Protein AF-G5SI87-F1 (afdb_monomer_lite)

InterPro domains:
  IPR015422 Pyridoxal phosphate-dependent transferase, small domain [G3DSA:3.90.1150.10] (1-69)

Structure (mmCIF, N/CA/C/O backbone):
data_AF-G5SI87-F1
#
_entry.id   AF-G5SI87-F1
#
loop_
_atom_site.group_PDB
_atom_site.id
_atom_site.type_symbol
_atom_site.label_atom_id
_atom_site.label_alt_id
_atom_site.label_comp_id
_atom_site.label_asym_id
_atom_site.label_entity_id
_atom_site.label_seq_id
_atom_site.pdbx_PDB_ins_code
_atom_site.Cartn_x
_atom_site.Cartn_y
_atom_site.Cartn_z
_atom_site.occupancy
_atom_site.B_iso_or_equiv
_atom_site.auth_seq_id
_atom_site.auth_comp_id
_atom_site.auth_asym_id
_atom_site.auth_atom_id
_atom_site.pdbx_PDB_model_num
ATOM 1 N N . MET A 1 1 ? 11.182 23.925 -21.584 1.00 59.75 1 MET A N 1
ATOM 2 C CA . MET A 1 1 ? 10.973 24.655 -20.316 1.00 59.75 1 MET A CA 1
ATOM 3 C C . MET A 1 1 ? 12.286 24.653 -19.564 1.00 59.75 1 MET A C 1
ATOM 5 O O . MET A 1 1 ? 12.891 23.594 -19.471 1.00 59.75 1 MET A O 1
ATOM 9 N N . THR A 1 2 ? 12.748 25.814 -19.106 1.00 74.88 2 THR A N 1
ATOM 10 C CA . THR A 1 2 ? 13.986 25.924 -18.324 1.00 74.88 2 THR A CA 1
ATOM 11 C C . THR A 1 2 ? 13.641 25.680 -16.861 1.00 74.88 2 THR A C 1
ATOM 13 O O . THR A 1 2 ? 12.911 26.473 -16.269 1.00 74.88 2 THR A O 1
ATOM 16 N N . PHE A 1 3 ? 14.102 24.569 -16.294 1.00 80.62 3 PHE A N 1
ATOM 17 C CA . PHE A 1 3 ? 13.898 24.265 -14.881 1.00 80.62 3 PHE A CA 1
ATOM 18 C C . PHE A 1 3 ? 15.078 24.771 -14.043 1.00 80.62 3 PHE A C 1
ATOM 20 O O . PHE A 1 3 ? 16.155 25.071 -14.555 1.00 80.62 3 PHE A O 1
ATOM 27 N N . SER A 1 4 ? 14.867 24.896 -12.732 1.00 89.75 4 SER A N 1
ATOM 28 C CA . SER A 1 4 ? 15.971 25.081 -11.788 1.00 89.75 4 SER A CA 1
ATOM 29 C C . SER A 1 4 ? 16.793 23.792 -11.682 1.00 89.75 4 SER A C 1
ATOM 31 O O . SER A 1 4 ? 16.294 22.716 -12.001 1.00 89.75 4 SER A O 1
ATOM 33 N N . LEU A 1 5 ? 18.014 23.863 -11.138 1.00 84.06 5 LEU A N 1
ATOM 34 C CA . LEU A 1 5 ? 18.825 22.666 -10.848 1.00 84.06 5 LEU A CA 1
ATOM 35 C C . LEU A 1 5 ? 18.075 21.635 -9.984 1.00 84.06 5 LEU A C 1
ATOM 37 O O . LEU A 1 5 ? 18.290 20.431 -10.114 1.00 84.06 5 LEU A O 1
ATOM 41 N N . PHE A 1 6 ? 17.182 22.109 -9.109 1.00 86.00 6 PHE A N 1
ATOM 42 C CA . PHE A 1 6 ? 16.272 21.256 -8.352 1.00 86.00 6 PHE A CA 1
ATOM 43 C C . PHE A 1 6 ? 15.261 20.572 -9.277 1.00 86.00 6 PHE A C 1
ATOM 45 O O . PHE A 1 6 ? 15.159 19.349 -9.259 1.00 86.00 6 PHE A O 1
ATOM 52 N N . GLY A 1 7 ? 14.557 21.340 -10.115 1.00 84.75 7 GLY A N 1
ATOM 53 C CA . GLY A 1 7 ? 13.598 20.797 -11.076 1.00 84.75 7 GLY A CA 1
ATOM 54 C C . GLY A 1 7 ? 14.245 19.760 -11.991 1.00 84.75 7 GLY A C 1
ATOM 55 O O . GLY A 1 7 ? 13.765 18.636 -12.049 1.00 84.75 7 GLY A O 1
ATOM 56 N N . ASP A 1 8 ? 15.402 20.077 -12.572 1.00 82.19 8 ASP A N 1
ATOM 57 C CA . ASP A 1 8 ? 16.171 19.166 -13.425 1.00 82.19 8 ASP A CA 1
ATOM 58 C C . ASP A 1 8 ? 16.576 17.866 -12.726 1.00 82.19 8 ASP A C 1
ATOM 60 O O . ASP A 1 8 ? 16.777 16.855 -13.391 1.00 82.19 8 ASP A O 1
ATOM 64 N N . LYS A 1 9 ? 16.743 17.848 -11.401 1.00 83.00 9 LYS A N 1
ATOM 65 C CA . LYS A 1 9 ? 17.092 16.620 -10.675 1.00 83.00 9 LYS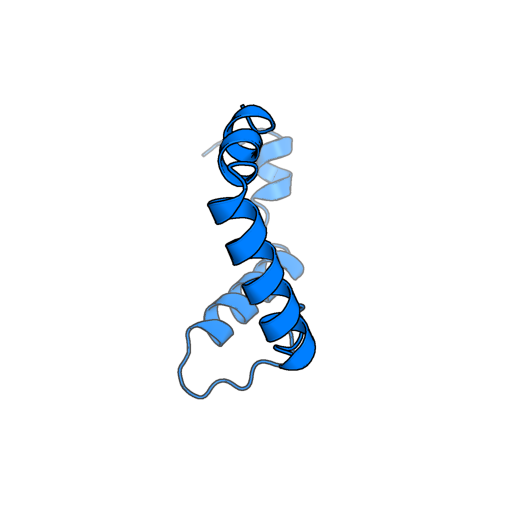 A CA 1
ATOM 66 C C . LYS A 1 9 ? 15.900 15.669 -10.554 1.00 83.00 9 LYS A C 1
ATOM 68 O O . LYS A 1 9 ? 16.091 14.464 -10.680 1.00 83.00 9 LYS A O 1
ATOM 73 N N . PHE A 1 10 ? 14.700 16.195 -10.311 1.00 83.19 10 PHE A N 1
ATOM 74 C CA . PHE A 1 10 ? 13.490 15.396 -10.075 1.00 83.19 10 PHE A CA 1
ATOM 75 C C . PHE A 1 10 ? 12.678 15.122 -11.345 1.00 83.19 10 PHE A C 1
ATOM 77 O O . PHE A 1 10 ? 11.909 14.168 -11.373 1.00 83.19 10 PHE A O 1
ATOM 84 N N . THR A 1 11 ? 12.866 15.911 -12.404 1.00 80.38 11 THR A N 1
ATOM 85 C CA . THR A 1 11 ? 12.239 15.677 -13.716 1.00 80.38 11 THR A CA 1
ATOM 86 C C . THR A 1 11 ? 13.063 14.757 -14.617 1.00 80.38 11 THR A C 1
ATOM 88 O O . THR A 1 11 ? 12.596 14.360 -15.684 1.00 80.38 11 THR A O 1
ATOM 91 N N . ARG A 1 12 ? 14.283 14.385 -14.204 1.00 79.81 12 ARG A N 1
ATOM 92 C CA . ARG A 1 12 ? 15.109 13.415 -14.930 1.00 79.81 12 ARG A CA 1
ATOM 93 C C . ARG A 1 12 ? 14.439 12.049 -14.960 1.00 79.81 12 ARG A C 1
ATOM 95 O O . ARG A 1 12 ? 14.090 11.477 -13.930 1.00 79.81 12 ARG A O 1
ATOM 102 N N . HIS A 1 13 ? 14.372 11.489 -16.159 1.00 77.31 13 HIS A N 1
ATOM 103 C CA . HIS A 1 13 ? 14.021 10.096 -16.371 1.00 77.31 13 HIS A CA 1
ATOM 104 C C . HIS A 1 13 ? 15.160 9.204 -15.861 1.00 77.31 13 HIS A C 1
ATOM 106 O O . HIS A 1 13 ? 16.202 9.059 -16.502 1.00 77.31 13 HIS A O 1
ATOM 112 N N . SER A 1 14 ? 14.981 8.655 -14.662 1.00 87.25 14 SER A N 1
ATOM 113 C CA . SER A 1 14 ? 15.887 7.678 -14.061 1.00 87.25 14 SER A CA 1
ATOM 114 C C . SER A 1 14 ? 15.322 6.265 -14.209 1.00 87.25 14 SER A C 1
ATOM 116 O O . SER A 1 14 ? 14.126 6.091 -14.445 1.00 87.25 14 SER A O 1
ATOM 118 N N . GLY A 1 15 ? 16.162 5.243 -14.017 1.00 86.56 15 GLY A N 1
ATOM 119 C CA . GLY A 1 15 ? 15.693 3.852 -14.016 1.00 86.56 15 GLY A CA 1
ATOM 120 C C . GLY A 1 15 ? 14.609 3.584 -12.963 1.00 86.56 15 GLY A C 1
ATOM 121 O O . GLY A 1 15 ? 13.676 2.837 -13.228 1.00 86.56 15 GLY A O 1
ATOM 122 N N . ILE A 1 16 ? 14.683 4.251 -11.804 1.00 88.38 16 ILE A N 1
ATOM 123 C CA . ILE A 1 16 ? 13.675 4.134 -10.738 1.00 88.38 16 ILE A CA 1
ATOM 124 C C . ILE A 1 16 ? 12.361 4.801 -11.159 1.00 88.38 16 ILE A C 1
ATOM 126 O O . ILE A 1 16 ? 11.299 4.232 -10.935 1.00 88.38 16 ILE A O 1
ATOM 130 N N . THR A 1 17 ? 12.420 5.976 -11.796 1.00 87.25 17 THR A N 1
ATOM 131 C CA . THR A 1 17 ? 11.224 6.678 -12.294 1.00 87.25 17 THR A CA 1
ATOM 132 C C . THR A 1 17 ? 10.444 5.792 -13.263 1.00 87.25 17 THR A C 1
ATOM 134 O O . THR A 1 17 ? 9.244 5.616 -13.092 1.00 87.25 17 THR A O 1
ATOM 137 N N . ARG A 1 18 ? 11.149 5.146 -14.200 1.00 87.75 18 ARG A N 1
ATOM 138 C CA . ARG A 1 18 ? 10.547 4.230 -15.175 1.00 87.75 18 ARG A CA 1
ATOM 139 C C . ARG A 1 18 ? 9.970 2.965 -14.533 1.00 87.75 18 ARG A C 1
ATOM 141 O O . ARG A 1 18 ? 8.875 2.551 -14.876 1.00 87.75 18 ARG A O 1
ATOM 148 N N . LEU A 1 19 ? 10.668 2.385 -13.554 1.00 87.94 19 LEU A N 1
ATOM 149 C CA . LEU A 1 19 ? 10.147 1.237 -12.804 1.00 87.94 19 LEU A CA 1
ATOM 150 C C . LEU A 1 19 ? 8.836 1.578 -12.077 1.00 87.94 19 LEU A C 1
ATOM 152 O O . LEU A 1 19 ? 7.916 0.768 -12.052 1.00 87.94 19 LEU A O 1
ATOM 156 N N . MET A 1 20 ? 8.744 2.768 -11.481 1.00 89.31 20 MET A N 1
ATOM 157 C CA . MET A 1 20 ? 7.527 3.206 -10.791 1.00 89.31 20 MET A CA 1
ATOM 158 C C . MET A 1 20 ? 6.369 3.460 -11.766 1.00 89.31 20 MET A C 1
ATOM 160 O O . MET A 1 20 ? 5.225 3.167 -11.419 1.00 89.31 20 MET A O 1
ATOM 164 N N . GLU A 1 21 ? 6.654 3.960 -12.974 1.00 88.69 21 GLU A N 1
ATOM 165 C CA . GLU A 1 21 ? 5.675 4.065 -14.067 1.00 88.69 21 GLU A CA 1
ATOM 166 C C . GLU A 1 21 ? 5.136 2.673 -14.444 1.00 88.69 21 GLU A C 1
ATOM 168 O O . GLU A 1 21 ? 3.927 2.450 -14.373 1.00 88.69 21 GLU A O 1
ATOM 173 N N . ASP A 1 22 ? 6.024 1.704 -14.697 1.00 88.56 22 ASP A N 1
ATOM 174 C CA . ASP A 1 22 ? 5.654 0.326 -15.052 1.00 88.56 22 ASP A CA 1
ATOM 175 C C . ASP A 1 22 ? 4.839 -0.372 -13.938 1.00 88.56 22 ASP A C 1
ATOM 177 O O . ASP A 1 22 ? 3.868 -1.084 -14.210 1.00 88.56 22 ASP A O 1
ATOM 181 N N . LEU A 1 23 ? 5.191 -0.156 -12.662 1.00 90.00 23 LEU A N 1
ATOM 182 C CA . LEU A 1 23 ? 4.444 -0.691 -11.514 1.00 90.00 23 LEU A CA 1
ATOM 183 C C . LEU A 1 23 ? 3.033 -0.096 -11.415 1.00 90.00 23 LEU A C 1
ATOM 185 O O . LEU A 1 23 ? 2.072 -0.822 -11.147 1.00 90.00 23 LEU A O 1
ATOM 189 N N . ASN A 1 24 ? 2.890 1.213 -11.630 1.00 88.12 24 ASN A N 1
ATOM 190 C CA . ASN A 1 24 ? 1.584 1.870 -11.629 1.00 88.12 24 ASN A CA 1
ATOM 191 C C . ASN A 1 24 ? 0.708 1.392 -12.797 1.00 88.12 24 ASN A C 1
ATOM 193 O O . ASN A 1 24 ? -0.488 1.157 -12.610 1.00 88.12 24 ASN A O 1
ATOM 197 N N . ASP A 1 25 ? 1.289 1.212 -13.979 1.00 88.88 25 ASP A N 1
ATOM 198 C CA . ASP A 1 25 ? 0.568 0.714 -15.150 1.00 88.88 25 ASP A CA 1
ATOM 199 C C . ASP A 1 25 ? 0.144 -0.750 -14.961 1.00 88.88 25 ASP A C 1
ATOM 201 O O . ASP A 1 25 ? -0.992 -1.125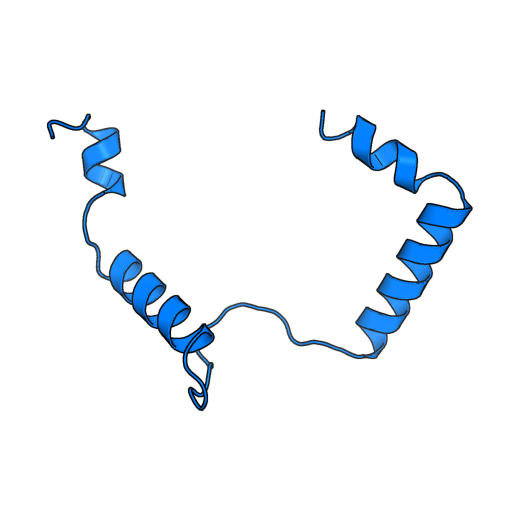 -15.273 1.00 88.88 25 ASP A O 1
ATOM 205 N N . GLY A 1 26 ? 0.998 -1.562 -14.333 1.00 86.75 26 GLY A N 1
ATOM 206 C C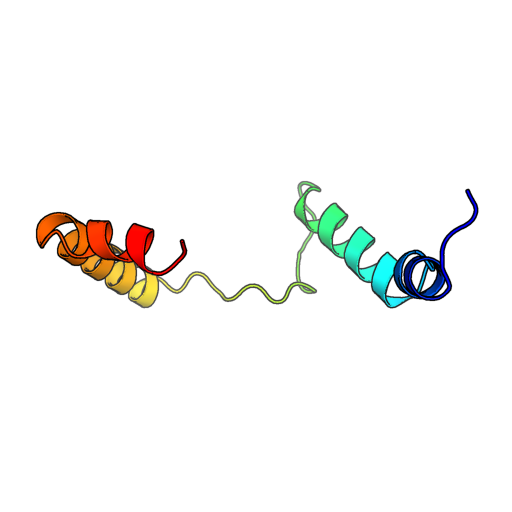A . GLY A 1 26 ? 0.671 -2.925 -13.918 1.00 86.75 26 GLY A CA 1
ATOM 207 C C . GLY A 1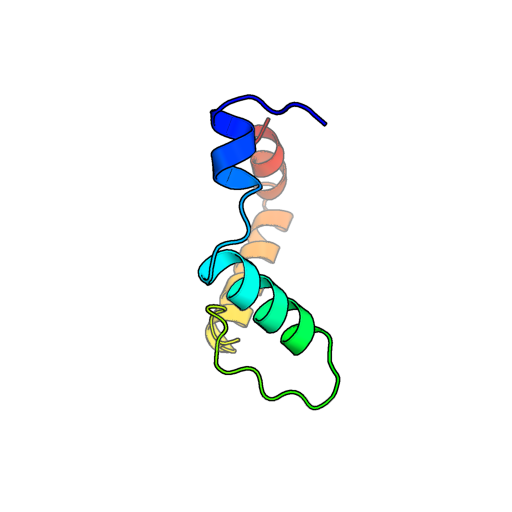 26 ? -0.508 -2.998 -12.941 1.00 86.75 26 GLY A C 1
ATOM 208 O O . GLY A 1 26 ? -1.356 -3.872 -13.090 1.00 86.75 26 GLY A O 1
ATOM 209 N N . LEU A 1 27 ? -0.631 -2.065 -11.987 1.00 87.12 27 LEU A N 1
ATOM 210 C CA . LEU A 1 27 ? -1.772 -2.013 -11.051 1.00 87.12 27 LEU A CA 1
ATOM 211 C C . LEU A 1 27 ? -3.113 -1.741 -11.749 1.00 87.12 27 LEU A C 1
ATOM 213 O O . LEU A 1 27 ? -4.164 -2.137 -11.248 1.00 87.12 27 LEU A O 1
ATOM 217 N N . ARG A 1 28 ? -3.085 -1.034 -12.880 1.00 87.50 28 ARG A N 1
ATOM 218 C CA . ARG A 1 28 ? -4.282 -0.630 -13.633 1.00 87.50 28 ARG A CA 1
ATOM 219 C C . ARG A 1 28 ? -4.672 -1.636 -14.712 1.00 87.50 28 ARG A C 1
ATOM 221 O O . ARG A 1 28 ? -5.787 -1.565 -15.223 1.00 87.50 28 ARG A O 1
ATOM 228 N N . THR A 1 29 ? -3.770 -2.549 -15.062 1.00 87.25 29 THR A N 1
ATOM 229 C CA . THR A 1 29 ? -3.959 -3.504 -16.154 1.00 87.25 29 THR A CA 1
ATOM 230 C C . THR A 1 29 ? -4.685 -4.761 -15.659 1.00 87.25 29 THR A C 1
ATOM 232 O O . THR A 1 29 ? -4.150 -5.488 -14.818 1.00 87.25 29 THR A O 1
ATOM 235 N N . PRO A 1 30 ? -5.885 -5.081 -16.182 1.00 83.25 30 PRO A N 1
ATOM 236 C CA . PRO A 1 30 ? -6.589 -6.307 -15.819 1.00 83.25 30 PRO A CA 1
ATOM 237 C C . PRO A 1 30 ? -5.769 -7.553 -16.177 1.00 83.25 30 PRO A C 1
ATOM 239 O O . PRO A 1 30 ? -5.280 -7.680 -17.297 1.00 83.25 30 PRO A O 1
ATOM 242 N N . GLY A 1 31 ? -5.630 -8.488 -15.235 1.00 83.75 31 GLY A N 1
ATOM 243 C CA . GLY A 1 31 ? -4.885 -9.737 -15.441 1.00 83.75 31 GLY A CA 1
ATOM 244 C C . GLY A 1 31 ? -3.369 -9.639 -15.230 1.00 83.75 31 GLY A C 1
ATOM 245 O O . GLY A 1 31 ? -2.685 -10.656 -15.326 1.00 83.75 31 GLY A O 1
ATOM 246 N N . ALA A 1 32 ? -2.834 -8.461 -14.900 1.00 86.88 32 ALA A N 1
ATOM 247 C CA . ALA A 1 32 ? -1.450 -8.340 -14.456 1.00 86.88 32 ALA A CA 1
ATOM 248 C C . ALA A 1 32 ? -1.268 -8.964 -13.059 1.00 86.88 32 ALA A C 1
ATOM 250 O O . ALA A 1 32 ? -2.066 -8.737 -12.148 1.00 86.88 32 ALA A O 1
ATOM 251 N N . ILE A 1 33 ? -0.197 -9.743 -12.876 1.00 85.94 33 ILE A N 1
ATOM 252 C CA . ILE A 1 33 ? 0.170 -10.313 -11.573 1.00 85.94 33 ILE A CA 1
ATOM 253 C C . ILE A 1 33 ? 1.120 -9.334 -10.876 1.00 85.94 33 ILE A C 1
ATOM 255 O O . ILE A 1 33 ? 2.282 -9.198 -11.259 1.00 85.94 33 ILE A O 1
ATOM 259 N N . MET A 1 34 ? 0.626 -8.640 -9.850 1.00 86.75 34 MET A N 1
ATOM 260 C CA . MET A 1 34 ? 1.386 -7.616 -9.129 1.00 86.75 34 MET A CA 1
ATOM 261 C C . MET A 1 34 ? 2.194 -8.215 -7.968 1.00 86.75 34 MET A C 1
ATOM 263 O O . MET A 1 34 ? 1.644 -8.480 -6.902 1.00 86.75 34 MET A O 1
ATOM 267 N N . LEU A 1 35 ? 3.507 -8.390 -8.166 1.00 87.88 35 LEU A N 1
ATOM 268 C CA . LEU A 1 35 ? 4.460 -8.867 -7.141 1.00 87.88 35 LEU A CA 1
ATOM 269 C C . LEU A 1 35 ? 5.549 -7.841 -6.778 1.00 87.88 35 LEU A C 1
ATOM 271 O O . LEU A 1 35 ? 6.364 -8.104 -5.901 1.00 87.88 35 LEU A O 1
ATOM 275 N N . GLY A 1 36 ? 5.590 -6.693 -7.463 1.00 86.75 36 GLY A N 1
ATOM 276 C CA . GLY A 1 36 ? 6.611 -5.656 -7.259 1.00 86.75 36 GLY A CA 1
ATOM 277 C C . GLY A 1 36 ? 6.193 -4.511 -6.332 1.00 86.75 36 GLY A C 1
ATOM 278 O O . GLY A 1 36 ? 6.994 -3.621 -6.062 1.00 86.75 36 GLY A O 1
ATOM 279 N N . GLY A 1 37 ? 4.940 -4.500 -5.869 1.00 86.44 37 GLY A N 1
ATOM 280 C CA . GLY A 1 37 ? 4.431 -3.476 -4.957 1.00 86.44 37 GLY A CA 1
ATOM 281 C C . GLY A 1 37 ? 4.907 -3.664 -3.512 1.00 86.44 37 GLY A C 1
ATOM 282 O O . GLY A 1 37 ? 5.331 -4.745 -3.116 1.00 86.44 37 GLY A O 1
ATOM 283 N N . GLY A 1 38 ? 4.787 -2.607 -2.707 1.00 87.62 38 GLY A N 1
ATOM 284 C CA . GLY A 1 38 ? 5.096 -2.620 -1.269 1.00 87.62 38 GLY A CA 1
ATOM 285 C C . GLY A 1 38 ? 3.866 -2.554 -0.359 1.00 87.62 38 GLY A C 1
ATOM 286 O O . GLY A 1 38 ? 4.011 -2.335 0.842 1.00 87.62 38 GLY A O 1
ATOM 287 N N . ASN A 1 39 ? 2.659 -2.686 -0.918 1.00 89.06 39 ASN A N 1
ATOM 288 C CA . ASN A 1 39 ? 1.429 -2.600 -0.138 1.00 89.06 39 ASN A CA 1
ATOM 289 C C . ASN A 1 39 ? 1.283 -3.838 0.761 1.00 89.06 39 ASN A C 1
ATOM 291 O O . ASN A 1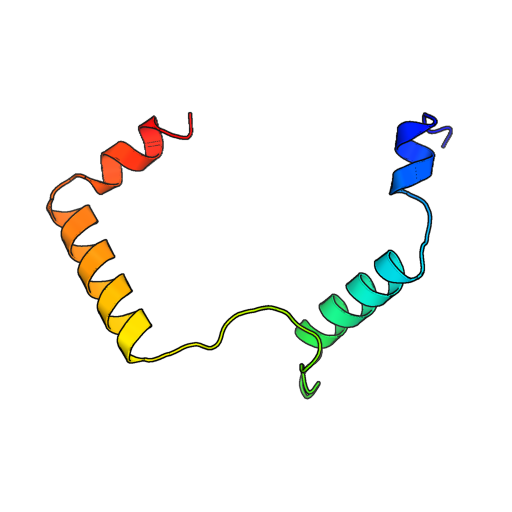 39 ? 1.461 -4.961 0.283 1.00 89.06 39 ASN A O 1
ATOM 295 N N . PRO A 1 40 ? 0.955 -3.658 2.050 1.00 88.19 40 PRO A N 1
ATOM 296 C CA . PRO A 1 40 ? 0.783 -4.772 2.969 1.00 88.19 40 PRO A CA 1
ATOM 297 C C . PRO A 1 40 ? -0.429 -5.630 2.592 1.00 88.19 40 PRO A C 1
ATOM 299 O O . PRO A 1 40 ? -1.362 -5.183 1.924 1.00 88.19 40 PRO A O 1
ATOM 302 N N . ALA A 1 41 ? -0.426 -6.875 3.066 1.00 89.12 41 ALA A N 1
ATOM 303 C CA . ALA A 1 41 ? -1.550 -7.780 2.882 1.00 89.12 41 ALA A CA 1
ATOM 304 C C . ALA A 1 41 ? -2.789 -7.323 3.672 1.00 89.12 41 ALA A C 1
ATOM 306 O O . ALA A 1 41 ? -2.695 -6.827 4.797 1.00 89.12 41 ALA A O 1
ATOM 307 N N . HIS A 1 42 ? -3.967 -7.586 3.108 1.00 90.31 42 HIS A N 1
ATOM 308 C CA . HIS A 1 42 ? -5.251 -7.437 3.787 1.00 90.31 42 HIS A CA 1
ATOM 309 C C . HIS A 1 42 ? -5.470 -8.597 4.768 1.00 90.31 42 HIS A C 1
ATOM 311 O O . HIS A 1 42 ? -6.075 -9.612 4.430 1.00 90.31 42 HIS A O 1
ATOM 317 N N . ILE A 1 43 ? -4.960 -8.461 5.992 1.00 95.06 43 ILE A N 1
ATOM 318 C CA . ILE A 1 43 ? -5.104 -9.473 7.049 1.00 95.06 43 ILE A CA 1
ATOM 319 C C . ILE A 1 43 ? -6.478 -9.300 7.726 1.00 95.06 43 ILE A C 1
ATOM 321 O O . ILE A 1 43 ? -6.707 -8.236 8.305 1.00 95.06 43 ILE A O 1
ATOM 325 N N . PRO A 1 44 ? -7.387 -10.300 7.701 1.00 94.12 44 PRO A N 1
ATOM 326 C CA . PRO A 1 44 ? -8.750 -10.157 8.233 1.00 94.12 44 PRO A CA 1
ATOM 327 C C . PRO A 1 44 ? -8.807 -9.689 9.693 1.00 94.12 44 PRO A C 1
ATOM 329 O O . PRO A 1 44 ? -9.468 -8.703 9.989 1.00 94.12 44 PRO A O 1
ATOM 332 N N . ALA A 1 45 ? -8.005 -10.292 10.578 1.00 94.06 45 ALA A N 1
ATOM 333 C CA . ALA A 1 45 ? -7.978 -9.924 11.996 1.00 94.06 45 ALA A CA 1
ATOM 334 C C . ALA A 1 45 ? -7.584 -8.452 12.238 1.00 94.06 45 ALA A C 1
ATOM 336 O O . ALA A 1 45 ? -8.097 -7.807 13.149 1.00 94.06 45 ALA A O 1
ATOM 337 N N . MET A 1 46 ? -6.688 -7.907 11.406 1.00 93.88 46 MET A N 1
ATOM 338 C CA . MET A 1 46 ? -6.307 -6.496 11.490 1.00 93.88 46 MET A CA 1
ATOM 339 C C . MET A 1 46 ? -7.409 -5.582 10.956 1.00 93.88 46 MET A C 1
ATOM 341 O O . MET A 1 46 ? -7.607 -4.499 11.496 1.00 93.88 46 MET A O 1
ATOM 345 N N . GLN A 1 47 ? -8.140 -6.006 9.922 1.00 94.31 47 GLN A N 1
ATOM 346 C CA . GLN A 1 47 ? -9.271 -5.240 9.399 1.00 94.31 47 GLN A CA 1
ATOM 347 C C . GLN A 1 47 ? -10.404 -5.146 10.421 1.00 94.31 47 GLN A C 1
ATOM 349 O O . GLN A 1 47 ? -10.892 -4.046 10.661 1.00 94.31 47 GLN A O 1
ATOM 354 N N . ASP A 1 48 ? -10.754 -6.251 11.080 1.00 95.44 48 ASP A N 1
ATOM 355 C CA . ASP A 1 48 ? -11.788 -6.270 12.123 1.00 95.44 48 ASP A CA 1
ATOM 356 C C . ASP A 1 48 ? -11.411 -5.363 13.302 1.00 95.44 48 ASP A C 1
ATOM 358 O O . ASP A 1 48 ? -12.233 -4.591 13.808 1.00 95.44 48 ASP A O 1
ATOM 362 N N . TYR A 1 49 ? -10.134 -5.398 13.696 1.00 94.50 49 TYR A N 1
ATOM 363 C CA . TYR A 1 49 ? -9.589 -4.505 14.711 1.00 94.50 49 TYR A CA 1
ATOM 364 C C . TYR A 1 49 ? -9.715 -3.032 14.302 1.00 94.50 49 TYR A C 1
ATOM 366 O O . TYR A 1 49 ? -10.253 -2.225 15.063 1.00 94.50 49 TYR A O 1
ATOM 374 N N . PHE A 1 50 ? -9.261 -2.668 13.097 1.00 92.62 50 PHE A N 1
ATOM 375 C CA . PHE A 1 50 ? -9.340 -1.284 12.626 1.00 92.62 50 PHE A CA 1
ATOM 376 C C . PHE A 1 50 ? -10.784 -0.812 12.461 1.00 92.62 50 PHE A C 1
ATOM 378 O O . PHE A 1 50 ? -11.084 0.324 12.816 1.00 92.62 50 PHE A O 1
ATOM 385 N N . GLN A 1 51 ? -11.688 -1.667 11.985 1.00 93.44 51 GLN A N 1
ATOM 386 C CA . GLN A 1 51 ? -13.104 -1.337 11.848 1.00 93.44 51 GLN A CA 1
ATOM 387 C C . GLN A 1 51 ? -13.742 -1.030 13.207 1.00 93.44 51 GLN A C 1
ATOM 389 O O . GLN A 1 51 ? -14.447 -0.028 13.347 1.00 93.44 51 GLN A O 1
ATOM 394 N N . THR A 1 52 ? -13.468 -1.860 14.213 1.00 92.50 52 THR A N 1
ATOM 395 C CA . THR A 1 52 ? -13.968 -1.663 15.581 1.00 92.50 52 THR A CA 1
ATOM 396 C C . THR A 1 52 ? -13.423 -0.364 16.168 1.00 92.50 52 THR A C 1
ATOM 398 O O . THR A 1 52 ? -14.193 0.492 16.600 1.00 92.50 52 THR A O 1
ATOM 401 N N . LEU A 1 53 ? -12.106 -0.155 16.073 1.00 91.19 53 LEU A N 1
ATOM 402 C CA . LEU A 1 53 ? -11.437 1.043 16.575 1.00 91.19 53 LEU A CA 1
ATOM 403 C C . LEU A 1 53 ? -11.982 2.323 15.927 1.00 91.19 53 LEU A C 1
ATOM 405 O O . LEU A 1 53 ? -12.275 3.296 16.618 1.00 91.19 53 LEU A O 1
ATOM 409 N N . LEU A 1 54 ? -12.138 2.333 14.602 1.00 91.06 54 LEU A N 1
ATOM 410 C CA . LEU A 1 54 ? -12.677 3.487 13.884 1.00 91.06 54 LEU A CA 1
ATOM 411 C C . LEU A 1 54 ? -14.128 3.776 14.289 1.00 91.06 54 LEU A C 1
ATOM 413 O O . LEU A 1 54 ? -14.484 4.942 14.449 1.00 91.06 54 LEU A O 1
ATOM 417 N N . THR A 1 55 ? -14.939 2.739 14.512 1.00 90.88 55 THR A N 1
ATOM 418 C CA . THR A 1 55 ? -16.330 2.881 14.975 1.00 90.88 55 THR A CA 1
ATOM 419 C C . THR A 1 55 ? -16.375 3.514 16.368 1.00 90.88 55 THR A C 1
ATOM 421 O O . THR A 1 55 ? -17.013 4.550 16.551 1.00 90.88 55 THR A O 1
ATOM 424 N N . GLU A 1 56 ? -15.596 2.992 17.318 1.00 89.38 56 GLU A N 1
ATOM 425 C CA . GLU A 1 56 ? -15.487 3.548 18.673 1.00 89.38 56 GLU A CA 1
ATOM 426 C C . GLU A 1 56 ? -14.984 4.999 18.672 1.00 89.38 56 GLU A C 1
ATOM 428 O O . GLU A 1 56 ? -15.434 5.839 19.456 1.00 89.38 56 GLU A O 1
ATOM 433 N N . MET A 1 57 ? -14.040 5.3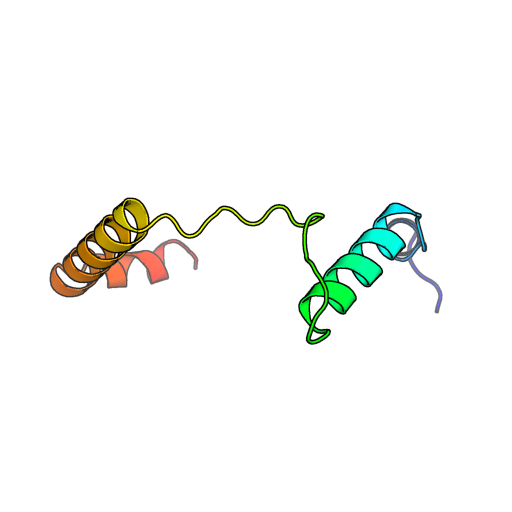37 17.790 1.00 87.94 57 MET A N 1
ATOM 434 C CA . MET A 1 57 ? -13.506 6.696 17.668 1.00 87.94 57 MET A CA 1
ATOM 435 C C . MET A 1 57 ? -14.539 7.690 17.136 1.00 87.94 57 MET A C 1
ATOM 437 O O . MET A 1 57 ? -14.545 8.848 17.568 1.00 87.94 57 MET A O 1
ATOM 441 N N . VAL A 1 58 ? -15.397 7.260 16.211 1.00 89.50 58 VAL A N 1
ATOM 442 C CA . VAL A 1 58 ? -16.497 8.077 15.687 1.00 89.50 58 VAL A CA 1
ATOM 443 C C . VAL A 1 58 ? -17.570 8.268 16.757 1.00 89.50 58 VAL A C 1
ATOM 445 O O . VAL A 1 58 ? -17.952 9.405 17.031 1.00 89.50 58 VAL A O 1
ATOM 448 N N . GLU A 1 59 ? -17.993 7.193 17.421 1.00 87.06 59 GLU A N 1
ATOM 449 C CA . GLU A 1 59 ? -19.027 7.225 18.465 1.00 87.06 59 GLU A CA 1
ATOM 450 C C . GLU A 1 59 ? -18.593 8.012 19.708 1.00 87.06 59 GLU A C 1
ATOM 452 O O . GLU A 1 59 ? -19.379 8.763 20.282 1.00 87.06 59 GLU A O 1
ATOM 457 N N . SER A 1 60 ? -17.318 7.916 20.097 1.00 80.75 60 SER A N 1
ATOM 458 C CA . SER A 1 60 ? -16.757 8.675 21.223 1.00 80.75 60 SER A CA 1
ATOM 459 C C . SER A 1 60 ? -16.460 10.147 20.904 1.00 80.75 60 SER A C 1
ATOM 461 O O . SER A 1 60 ? -15.929 10.862 21.756 1.00 80.75 60 SER A O 1
ATOM 463 N N . GLY A 1 61 ? -16.746 10.618 19.683 1.00 70.56 61 GLY A N 1
ATOM 464 C CA . GLY A 1 61 ? -16.475 11.991 19.242 1.00 70.56 61 GLY A CA 1
ATOM 465 C C . GLY A 1 61 ? -14.985 12.332 19.089 1.00 70.56 61 GLY A C 1
ATOM 466 O O . GLY A 1 61 ? -14.641 13.462 18.739 1.00 70.56 61 GLY A O 1
ATOM 467 N N . LYS A 1 62 ? -14.077 11.370 19.303 1.00 62.41 62 LYS A N 1
ATOM 468 C CA . LYS A 1 62 ? -12.620 11.550 19.169 1.00 62.41 62 LYS A CA 1
ATOM 469 C C . LYS A 1 62 ? -12.179 11.691 17.713 1.00 62.41 62 LYS A C 1
ATOM 471 O O . LYS A 1 62 ? -11.177 12.353 17.447 1.00 62.41 62 LYS A O 1
ATOM 476 N N . ALA A 1 63 ? -12.945 11.148 16.767 1.00 58.28 63 ALA A N 1
ATOM 477 C CA . ALA A 1 63 ? -12.702 11.327 15.336 1.00 58.28 63 ALA A CA 1
ATOM 478 C C . ALA A 1 63 ? -12.761 12.810 14.908 1.00 58.28 63 ALA A C 1
ATOM 480 O O . ALA A 1 63 ? -11.972 13.236 14.067 1.00 58.28 63 ALA A O 1
ATOM 481 N N . ALA A 1 64 ? -13.605 13.634 15.548 1.00 54.28 64 ALA A N 1
ATOM 482 C CA . ALA A 1 64 ? -13.680 15.076 15.285 1.00 54.28 64 ALA A CA 1
ATOM 483 C C . ALA A 1 64 ? -12.424 15.853 15.747 1.00 54.28 64 ALA A C 1
ATOM 485 O O . ALA A 1 64 ? -12.189 16.976 15.299 1.00 54.28 64 ALA A O 1
ATOM 486 N N . GLY A 1 65 ? -11.590 15.259 16.610 1.00 53.12 65 GLY A N 1
ATOM 487 C CA . GLY A 1 65 ? -10.305 15.823 17.033 1.00 53.12 65 GLY A CA 1
ATOM 488 C C . GLY A 1 65 ? -9.175 15.643 16.013 1.00 53.12 65 GLY A C 1
ATOM 489 O O . GLY A 1 65 ? -8.237 16.437 16.008 1.00 53.12 65 GLY A O 1
ATOM 490 N N . ILE A 1 66 ? -9.271 14.661 15.109 1.00 55.09 66 ILE A N 1
ATOM 491 C CA . ILE A 1 66 ? -8.227 14.378 14.106 1.00 55.09 66 ILE A CA 1
ATOM 492 C C . ILE A 1 66 ? -8.170 15.473 13.033 1.00 55.09 66 ILE A C 1
ATOM 494 O O . ILE A 1 66 ? -7.082 15.871 12.626 1.00 55.09 66 ILE A O 1
ATOM 498 N N . HIS A 1 67 ? -9.310 16.063 12.658 1.00 49.84 67 HIS A N 1
ATOM 499 C CA . HIS A 1 67 ? -9.334 17.219 11.750 1.00 49.84 67 HIS A CA 1
ATOM 500 C C . HIS A 1 67 ? -8.614 18.452 12.338 1.00 49.84 67 HIS A C 1
ATOM 502 O O . HIS A 1 67 ? -8.182 19.327 11.596 1.00 49.84 67 HIS A O 1
ATOM 508 N N . ARG A 1 68 ? -8.468 18.552 13.668 1.00 44.19 68 ARG A N 1
ATOM 509 C CA . ARG A 1 68 ? -7.835 19.708 14.328 1.00 44.19 68 ARG A CA 1
ATOM 510 C C . ARG A 1 68 ? -6.318 19.547 14.527 1.00 44.19 68 ARG A C 1
ATOM 512 O O . ARG A 1 68 ? -5.662 20.520 14.870 1.00 44.19 68 ARG A O 1
ATOM 519 N N . LEU A 1 69 ? -5.766 18.350 14.312 1.00 42.88 69 LEU A N 1
ATOM 520 C CA . LEU A 1 69 ? -4.328 18.052 14.432 1.00 42.88 69 LEU A CA 1
ATOM 521 C C . LEU A 1 69 ? -3.573 18.106 13.092 1.00 42.88 69 LEU A C 1
ATOM 523 O O . LEU A 1 69 ? -2.350 18.192 13.094 1.00 42.88 69 LEU A O 1
ATOM 527 N N . CYS A 1 70 ? -4.288 18.064 11.965 1.00 42.88 70 CYS A N 1
ATOM 528 C CA . CYS A 1 70 ? -3.720 18.164 10.615 1.00 42.88 70 CYS A CA 1
ATOM 529 C C . CYS A 1 70 ? -3.994 19.519 9.930 1.00 42.88 70 CYS A C 1
ATOM 531 O O . CYS A 1 70 ? -3.855 19.609 8.710 1.00 42.88 70 CYS A O 1
ATOM 533 N N . GLY A 1 71 ? -4.412 20.537 10.692 1.00 39.75 71 GLY A N 1
ATOM 534 C CA . GLY A 1 71 ? -4.592 21.917 10.228 1.00 39.75 71 GLY A CA 1
ATOM 535 C C . GLY A 1 71 ? -3.471 22.824 10.704 1.00 39.75 71 GLY A C 1
ATOM 536 O O . GLY A 1 71 ? -3.072 22.667 11.879 1.00 39.75 71 GLY A O 1
#

Radius of gyration: 20.18 Å; chains: 1; bounding box: 38×36×42 Å

Secondary structure (DSSP, 8-state):
----HHHHHHSS--HHHHHHHHHHHHHHSTT----S--PPP--HHHHHHHHHHHHHHHHTTTHHHHTTT--

pLDDT: mean 81.77, std 14.15, range [39.75, 95.44]

Sequence (71 aa):
MTFSLFGDKFTRHSGITRLMEDLNDGLRTPGAIMLGGGNPAHIPAMQDYFQTLLTEMVESGKAAGIHRLCG

Organism: NCBI:txid913086

Foldseek 3Di:
DDDDPVCCVVVDDDPVNVVVVVLVVLVVDPPRDRPPDPDDDPDPVVVVVVVVVVVCCVVVVVVVVVVVVVD